Protein AF-A0A3S4NUR9-F1 (afdb_monomer)

Secondary structure (DSSP, 8-state):
-EEEEEEEEEEEEESTTSSPEEEEEEETTS-EEEEEE-THHHHHSTTSEEEEEEEE----TT----EEEEEE--S-----EEEEEEEEEEEPPPP-

Radius of gyration: 14.64 Å; Cα contacts (8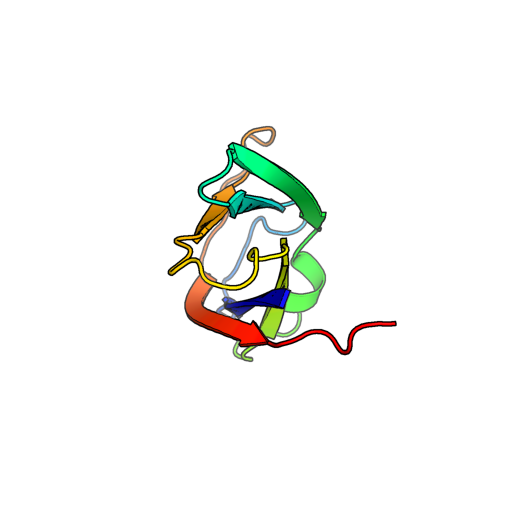 Å, |Δi|>4): 199; chains: 1; bounding box: 36×31×37 Å

Solvent-accessible surface area (backbone atoms only — not comparable to full-atom values): 5709 Å² total; per-residue (Å²): 62,36,36,29,37,31,32,30,23,38,83,81,42,42,56,40,73,83,52,53,40,36,22,32,31,32,40,79,88,68,53,73,39,75,52,69,46,62,52,36,70,59,44,74,50,40,75,38,84,40,81,41,83,33,42,69,55,80,73,63,87,96,54,94,71,58,72,50,71,50,77,50,74,85,85,63,96,66,70,68,48,51,68,45,83,76,49,76,47,79,41,83,55,84,75,131

Nearest PDB structures (foldseek):
  7yaq-assembly1_A-2  TM=8.363E-01  e=3.666E-03  Cucumis sativus
  8jmq-assembly1_B  TM=8.302E-01  e=4.344E-03  Asparagus officinalis
  8jmr-assembly1_A  TM=8.088E-01  e=1.893E-02  Asparagus officinalis
  8jmr-assembly1_B  TM=8.308E-01  e=1.789E-02  Asparagus officinalis
  1olp-assembly3_C  TM=4.230E-01  e=1.055E+00  Clostridium sardiniense

pLDDT: mean 89.82, std 9.44, range [53.22, 98.0]

Mean predicted aligned error: 4.65 Å

Structure (mmCIF, N/CA/C/O backbone):
data_AF-A0A3S4NUR9-F1
#
_entry.id   AF-A0A3S4NUR9-F1
#
loop_
_atom_site.group_PDB
_atom_site.id
_atom_site.type_symbol
_atom_site.label_atom_id
_atom_site.label_alt_id
_atom_site.label_comp_id
_atom_site.label_asym_id
_atom_site.label_entity_id
_a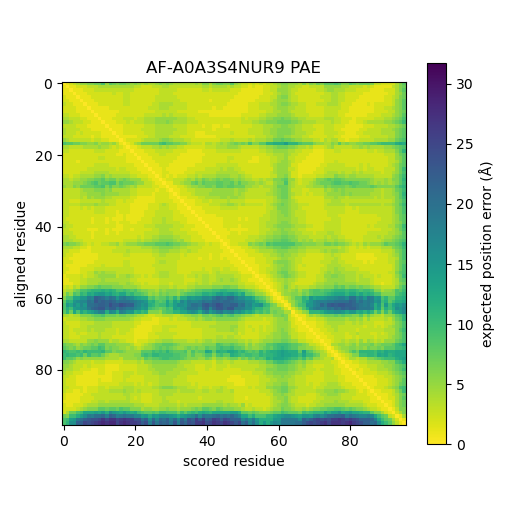tom_site.label_seq_id
_atom_site.pdbx_PDB_ins_code
_atom_site.Cartn_x
_atom_site.Cartn_y
_atom_site.Cartn_z
_atom_site.occupancy
_atom_site.B_iso_or_equiv
_atom_site.auth_seq_id
_atom_site.auth_comp_id
_atom_site.auth_asym_id
_atom_site.auth_atom_id
_atom_site.pdbx_PDB_model_num
ATOM 1 N N . MET A 1 1 ? -6.560 -7.603 14.456 1.00 87.75 1 MET A N 1
ATOM 2 C CA . MET A 1 1 ? -6.639 -7.729 12.986 1.00 8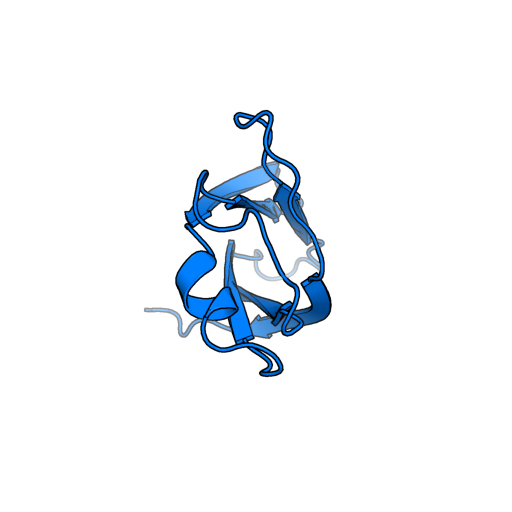7.75 1 MET A CA 1
ATOM 3 C C . MET A 1 1 ? -5.364 -7.182 12.362 1.00 87.75 1 MET A C 1
ATOM 5 O O . MET A 1 1 ? -4.758 -6.276 12.928 1.00 87.75 1 MET A O 1
ATOM 9 N N . ARG A 1 2 ? -4.929 -7.747 11.234 1.00 91.62 2 ARG A N 1
ATOM 10 C CA . ARG A 1 2 ? -3.823 -7.232 10.409 1.00 91.62 2 ARG A CA 1
ATOM 11 C C . ARG A 1 2 ? -4.366 -6.805 9.054 1.00 91.62 2 ARG A C 1
ATOM 13 O O . ARG A 1 2 ? -5.137 -7.552 8.454 1.00 91.62 2 ARG A O 1
ATOM 20 N N . LEU A 1 3 ? -3.938 -5.637 8.596 1.00 93.31 3 LEU A N 1
ATOM 21 C CA . LEU A 1 3 ? -4.222 -5.113 7.268 1.00 93.31 3 LEU A CA 1
ATOM 22 C C . LEU A 1 3 ? -3.016 -5.373 6.367 1.00 93.31 3 LEU A C 1
ATOM 24 O O . LEU A 1 3 ? -1.876 -5.123 6.763 1.00 93.31 3 LEU A O 1
ATOM 28 N N . PHE A 1 4 ? -3.276 -5.868 5.164 1.00 95.25 4 PHE A N 1
ATOM 29 C CA . PHE A 1 4 ? -2.285 -6.060 4.115 1.00 95.25 4 PHE A CA 1
ATOM 30 C C . PHE A 1 4 ? -2.700 -5.288 2.871 1.00 95.25 4 PHE A C 1
ATOM 32 O O . PHE A 1 4 ? -3.856 -5.366 2.452 1.00 95.25 4 PHE A O 1
ATOM 39 N N . ILE A 1 5 ? -1.750 -4.580 2.272 1.00 95.25 5 ILE A N 1
ATOM 40 C CA . ILE A 1 5 ? -1.920 -3.903 0.991 1.00 95.25 5 ILE A CA 1
ATOM 41 C C . ILE A 1 5 ? -1.333 -4.814 -0.083 1.00 95.25 5 ILE A C 1
ATOM 43 O O . ILE A 1 5 ? -0.174 -5.215 0.004 1.00 95.25 5 ILE A O 1
ATOM 47 N N . CYS A 1 6 ? -2.153 -5.180 -1.065 1.00 96.88 6 CYS A N 1
ATOM 48 C CA . CYS A 1 6 ? -1.728 -5.988 -2.201 1.00 96.88 6 CYS A CA 1
ATOM 49 C C . CYS A 1 6 ? -1.314 -5.052 -3.328 1.00 96.88 6 CYS A C 1
ATOM 51 O O . CYS A 1 6 ? -2.156 -4.322 -3.857 1.00 96.88 6 CYS A O 1
ATOM 53 N N . LEU A 1 7 ? -0.039 -5.067 -3.701 1.00 96.69 7 LEU A N 1
ATOM 54 C CA . LEU A 1 7 ? 0.475 -4.192 -4.748 1.00 96.69 7 LEU A CA 1
ATOM 55 C C . LEU A 1 7 ? 1.434 -4.917 -5.687 1.00 96.69 7 LEU A C 1
ATOM 57 O O . LEU A 1 7 ? 1.958 -5.978 -5.359 1.00 96.69 7 LEU A O 1
ATOM 61 N N . LYS A 1 8 ? 1.642 -4.342 -6.867 1.00 97.81 8 LYS A N 1
ATOM 62 C CA . LYS A 1 8 ? 2.586 -4.824 -7.875 1.00 97.81 8 LYS A CA 1
ATOM 63 C C . LYS A 1 8 ? 3.408 -3.655 -8.390 1.00 97.81 8 LYS A C 1
ATOM 65 O O . LYS A 1 8 ? 2.847 -2.621 -8.750 1.00 97.81 8 LYS A O 1
ATOM 70 N N . PHE A 1 9 ? 4.718 -3.830 -8.471 1.00 98.00 9 PHE A N 1
ATOM 71 C CA . PHE A 1 9 ? 5.599 -2.888 -9.156 1.00 98.00 9 PHE A CA 1
ATOM 72 C C . PHE A 1 9 ? 5.778 -3.333 -10.599 1.00 98.00 9 PHE A C 1
ATOM 74 O O . PHE A 1 9 ? 6.055 -4.505 -10.844 1.00 98.00 9 PHE A O 1
ATOM 81 N N . LYS A 1 10 ? 5.612 -2.421 -11.555 1.00 97.94 10 LYS A N 1
ATOM 82 C CA . LYS A 1 10 ? 5.981 -2.699 -12.946 1.00 97.94 10 LYS A CA 1
ATOM 83 C C . LYS A 1 10 ? 7.507 -2.737 -13.080 1.00 97.94 10 LYS A C 1
ATOM 85 O O . LYS A 1 10 ? 8.223 -2.242 -12.209 1.00 97.94 10 LYS A O 1
ATOM 90 N N . VAL A 1 11 ? 8.008 -3.299 -14.179 1.00 96.38 11 VAL A N 1
ATOM 91 C CA . VAL A 1 11 ? 9.454 -3.359 -14.477 1.00 96.38 11 VAL A CA 1
ATOM 92 C C . VAL A 1 11 ? 10.118 -1.977 -14.452 1.00 96.38 11 VAL A C 1
ATOM 94 O O . VAL A 1 11 ? 11.255 -1.855 -14.008 1.00 96.38 11 VAL A O 1
ATOM 97 N N . ASP A 1 12 ? 9.399 -0.935 -14.864 1.00 96.44 12 ASP A N 1
ATOM 98 C CA . ASP A 1 12 ? 9.855 0.455 -14.915 1.00 96.44 12 ASP A CA 1
ATOM 99 C C . ASP A 1 12 ? 9.639 1.233 -13.601 1.00 96.44 12 ASP A C 1
ATOM 101 O O . ASP A 1 12 ? 9.805 2.448 -13.574 1.00 96.44 12 ASP A O 1
ATOM 105 N N . ALA A 1 13 ? 9.268 0.574 -12.497 1.00 97.06 13 ALA A N 1
ATOM 106 C CA . ALA A 1 13 ? 9.096 1.240 -11.206 1.00 97.06 13 ALA A CA 1
ATOM 107 C C . ALA A 1 13 ? 10.399 1.861 -10.684 1.00 97.06 13 ALA A C 1
ATOM 109 O O . ALA A 1 13 ? 11.460 1.230 -10.695 1.00 97.06 13 ALA A O 1
ATOM 110 N N . PHE A 1 14 ? 10.288 3.080 -10.146 1.00 94.75 14 PHE A N 1
ATOM 111 C CA . PHE A 1 14 ? 11.410 3.911 -9.700 1.00 94.75 14 PHE A CA 1
ATOM 112 C C . PHE A 1 14 ? 11.083 4.700 -8.422 1.00 94.75 14 PHE A C 1
ATOM 114 O O . PHE A 1 14 ? 9.915 4.895 -8.084 1.00 94.75 14 PHE A O 1
ATOM 121 N N . GLY A 1 15 ? 12.125 5.156 -7.714 1.00 93.62 15 GLY A N 1
ATOM 122 C CA . GLY A 1 15 ? 12.018 6.063 -6.559 1.00 93.62 15 GLY A CA 1
ATOM 123 C C . GLY A 1 15 ? 11.729 5.405 -5.202 1.00 93.62 15 GLY A C 1
ATOM 124 O O . GLY A 1 15 ? 11.679 6.091 -4.183 1.00 93.62 15 GLY A O 1
ATOM 125 N N . TRP A 1 16 ? 11.565 4.080 -5.149 1.00 94.31 16 TRP A N 1
ATOM 126 C CA . TRP A 1 16 ? 11.135 3.346 -3.946 1.00 94.31 16 TRP A CA 1
ATOM 127 C C . TRP A 1 16 ? 12.265 2.982 -2.960 1.00 94.31 16 TRP A C 1
ATOM 129 O O . TRP A 1 16 ? 12.003 2.318 -1.955 1.00 94.31 16 TRP A O 1
ATOM 139 N N . HIS A 1 17 ? 13.504 3.417 -3.222 1.00 91.75 17 HIS A N 1
ATOM 140 C CA . HIS A 1 17 ? 14.687 3.137 -2.390 1.00 91.75 17 HIS A CA 1
ATOM 141 C C . HIS A 1 17 ? 15.095 4.274 -1.451 1.00 91.75 17 HIS A C 1
ATOM 143 O O . HIS A 1 17 ? 15.788 4.017 -0.471 1.00 91.75 17 HIS A O 1
ATOM 149 N N . SER A 1 18 ? 14.716 5.518 -1.756 1.00 86.81 18 SER A N 1
ATOM 150 C CA . SER A 1 18 ? 15.285 6.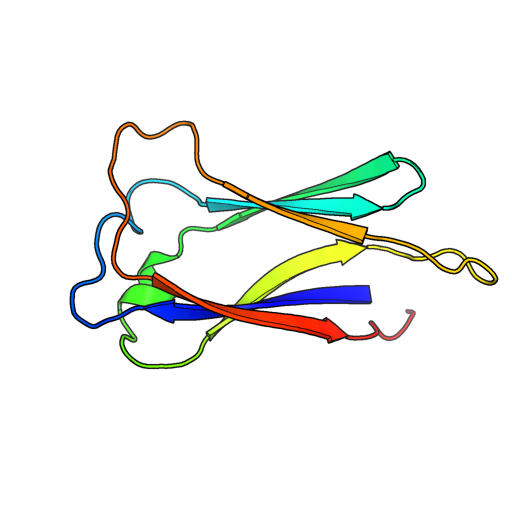694 -1.083 1.00 86.81 18 SER A CA 1
ATOM 151 C C . SER A 1 18 ? 14.638 7.004 0.260 1.00 86.81 18 SER A C 1
ATOM 153 O O . SER A 1 18 ? 15.305 7.530 1.147 1.00 86.81 18 SER A O 1
ATOM 155 N N . SER A 1 19 ? 13.345 6.709 0.416 1.00 92.44 19 SER A N 1
ATOM 156 C CA . SER A 1 19 ? 12.596 7.104 1.610 1.00 92.44 19 SER A CA 1
ATOM 157 C C . SER A 1 19 ? 11.555 6.059 1.996 1.00 92.44 19 SER A C 1
ATOM 159 O O . SER A 1 19 ? 10.885 5.515 1.109 1.00 92.44 19 SER A O 1
ATOM 161 N N . PRO A 1 20 ? 11.411 5.765 3.301 1.00 94.12 20 PRO A N 1
ATOM 162 C CA . PRO A 1 20 ? 10.387 4.857 3.790 1.00 94.12 20 PRO A CA 1
ATOM 163 C C . PRO A 1 20 ? 8.985 5.359 3.456 1.00 94.12 20 PRO A C 1
ATOM 165 O O . PRO A 1 20 ? 8.666 6.533 3.632 1.00 94.12 20 PRO A O 1
ATOM 168 N N . ILE A 1 21 ? 8.122 4.441 3.042 1.00 95.38 21 ILE A N 1
ATOM 169 C CA . ILE A 1 21 ? 6.703 4.718 2.863 1.00 95.38 21 ILE A CA 1
ATOM 170 C C . ILE A 1 21 ? 6.002 4.502 4.197 1.00 95.38 21 ILE A C 1
ATOM 172 O O . ILE A 1 21 ? 6.160 3.447 4.815 1.00 95.38 21 ILE A O 1
ATOM 176 N N . LYS A 1 22 ? 5.230 5.495 4.639 1.00 96.00 22 LYS A N 1
ATOM 177 C CA . LYS A 1 22 ? 4.436 5.430 5.865 1.00 96.00 22 LYS A CA 1
ATOM 178 C C . LYS A 1 22 ? 3.103 4.764 5.567 1.00 96.00 22 LYS A C 1
ATOM 180 O O . LYS A 1 22 ? 2.370 5.177 4.670 1.00 96.00 22 LYS A O 1
ATOM 185 N N . PHE A 1 23 ? 2.784 3.757 6.361 1.00 96.06 23 PHE A N 1
ATOM 186 C CA . PHE A 1 23 ? 1.503 3.078 6.380 1.00 96.06 23 PHE A CA 1
ATOM 187 C C . PHE A 1 23 ? 0.785 3.466 7.656 1.00 96.06 23 PHE A C 1
ATOM 189 O O . PHE A 1 23 ? 1.321 3.296 8.750 1.00 96.06 23 PHE A O 1
ATOM 196 N N . LYS A 1 24 ? -0.423 3.995 7.509 1.00 95.38 24 LYS A N 1
ATOM 197 C CA . LYS A 1 24 ? -1.255 4.450 8.615 1.00 95.38 24 LYS A CA 1
ATOM 198 C C . LYS A 1 24 ? -2.549 3.669 8.634 1.00 95.38 24 LYS A C 1
ATOM 200 O O . LYS A 1 24 ? -3.175 3.481 7.594 1.00 95.38 24 LYS A O 1
ATOM 205 N N . VAL A 1 25 ? -2.961 3.264 9.827 1.00 94.12 25 VAL A N 1
ATOM 206 C CA . VAL A 1 25 ? -4.277 2.685 10.091 1.00 94.12 25 VAL A CA 1
ATOM 207 C C . VAL A 1 25 ? -4.896 3.416 11.267 1.00 94.12 25 VAL A C 1
ATOM 209 O O . VAL A 1 25 ? -4.262 3.540 12.313 1.00 94.12 25 VAL A O 1
ATOM 212 N N . MET A 1 26 ? -6.133 3.867 11.089 1.00 91.94 26 MET A N 1
ATOM 213 C CA . MET A 1 26 ? -6.927 4.557 12.094 1.00 91.94 26 MET A CA 1
ATOM 214 C C . MET A 1 26 ? -8.278 3.861 12.258 1.00 91.94 26 MET A C 1
ATOM 216 O O . MET A 1 26 ? -8.995 3.628 11.283 1.00 91.94 26 MET A O 1
ATOM 220 N N . THR A 1 27 ? -8.618 3.512 13.492 1.00 89.56 27 THR A N 1
ATOM 221 C CA . THR A 1 27 ? -9.930 2.970 13.860 1.00 89.56 27 THR A CA 1
ATOM 222 C C . THR A 1 27 ? -10.912 4.092 14.183 1.00 89.56 27 THR A C 1
ATOM 224 O O . THR A 1 27 ? -10.519 5.216 14.485 1.00 89.56 27 THR A O 1
ATOM 227 N N . SER A 1 28 ? -12.210 3.791 14.138 1.00 85.12 28 SER A N 1
ATOM 228 C CA . SER A 1 28 ? -13.277 4.760 14.430 1.00 85.12 28 SER A CA 1
ATOM 229 C C . SER A 1 28 ? -13.244 5.340 15.851 1.00 85.12 28 SER A C 1
ATOM 231 O O . SER A 1 28 ? -13.822 6.394 16.082 1.00 85.12 28 SER A O 1
ATOM 233 N N . ASP A 1 29 ? -12.566 4.682 16.799 1.00 84.94 29 ASP A N 1
ATOM 234 C CA . ASP A 1 29 ? -12.301 5.207 18.148 1.00 84.94 29 ASP A CA 1
ATOM 235 C C . ASP A 1 29 ? -11.100 6.178 18.194 1.00 84.94 29 ASP A C 1
ATOM 237 O O . ASP A 1 29 ? -10.663 6.573 19.272 1.00 84.94 29 ASP A O 1
ATOM 241 N N . GLY A 1 30 ? -10.547 6.544 17.033 1.00 86.00 30 GLY A N 1
ATOM 242 C CA . GLY A 1 30 ? -9.438 7.484 16.889 1.00 86.00 30 GLY A CA 1
ATOM 243 C C . GLY A 1 30 ? -8.057 6.883 17.146 1.00 86.00 30 GLY A C 1
ATOM 244 O O . GLY A 1 30 ? -7.063 7.600 17.038 1.00 86.00 30 GLY A O 1
ATOM 245 N N . LYS A 1 31 ? -7.946 5.583 17.466 1.00 87.88 31 LYS A N 1
ATOM 246 C CA . LYS A 1 31 ? -6.629 4.961 17.651 1.00 87.88 31 LYS A CA 1
ATOM 247 C C . LYS A 1 31 ? -5.910 4.828 16.323 1.00 87.88 31 LYS A C 1
ATOM 249 O O . LYS A 1 31 ? -6.436 4.287 15.353 1.00 87.88 31 LYS A O 1
ATOM 254 N N . GLU A 1 32 ? -4.665 5.273 16.327 1.00 91.06 32 GLU A N 1
ATOM 255 C CA . GLU A 1 32 ? -3.809 5.300 15.158 1.00 91.06 32 GLU A CA 1
ATOM 256 C C . GLU A 1 32 ? -2.582 4.416 15.362 1.00 91.06 32 GLU A C 1
ATOM 258 O O . GLU A 1 32 ? -1.973 4.386 16.431 1.00 91.06 32 GLU A O 1
ATOM 263 N N . THR A 1 33 ? -2.205 3.709 14.303 1.00 91.38 33 THR A N 1
ATOM 264 C CA . THR A 1 33 ? -0.911 3.041 14.201 1.00 91.38 33 THR A CA 1
ATOM 265 C C . THR A 1 33 ? -0.245 3.466 12.908 1.00 91.38 33 THR A C 1
ATOM 267 O O . THR A 1 33 ? -0.885 3.481 11.854 1.00 91.38 33 THR A O 1
ATOM 270 N N . VAL A 1 34 ? 1.037 3.812 13.002 1.00 94.69 34 VAL A N 1
ATOM 271 C CA . VAL A 1 34 ? 1.874 4.147 11.854 1.00 94.69 34 VAL A CA 1
ATOM 272 C C . VAL A 1 34 ? 3.123 3.287 11.902 1.00 94.69 34 VAL A C 1
ATOM 274 O O . VAL A 1 34 ? 3.749 3.148 12.952 1.00 94.69 34 VAL A O 1
ATOM 277 N N . HIS A 1 35 ? 3.505 2.727 10.762 1.00 93.88 35 HIS A N 1
ATOM 278 C CA . HIS A 1 35 ? 4.835 2.160 10.565 1.00 93.88 35 HIS A CA 1
ATOM 279 C C . HIS A 1 35 ? 5.379 2.595 9.211 1.00 93.88 35 HIS A C 1
ATOM 281 O O . HIS A 1 35 ? 4.625 3.016 8.336 1.00 93.88 35 HIS A O 1
ATOM 287 N N . ALA A 1 36 ? 6.692 2.505 9.038 1.00 94.62 36 ALA A N 1
ATOM 288 C CA . ALA A 1 36 ? 7.354 2.907 7.809 1.00 94.62 36 ALA A CA 1
ATOM 289 C C . ALA A 1 36 ? 8.264 1.790 7.290 1.00 94.62 36 ALA A C 1
ATOM 291 O O . ALA A 1 36 ? 8.902 1.097 8.082 1.00 94.62 36 ALA A O 1
ATOM 292 N N . GLU A 1 37 ? 8.313 1.607 5.971 1.00 94.94 37 GLU A N 1
ATOM 293 C CA . GLU A 1 37 ? 9.108 0.555 5.326 1.00 94.94 37 GLU A CA 1
ATOM 294 C C . GLU A 1 37 ? 9.649 1.030 3.971 1.00 94.94 37 GLU A C 1
ATOM 296 O O . GLU A 1 37 ? 8.951 1.704 3.211 1.00 94.94 37 GLU A O 1
ATOM 301 N N . ILE A 1 38 ? 10.896 0.675 3.650 1.00 94.69 38 ILE A N 1
ATOM 302 C CA . ILE A 1 38 ? 11.467 0.897 2.315 1.00 94.69 38 ILE A CA 1
ATOM 303 C C . ILE A 1 38 ? 10.991 -0.224 1.385 1.00 94.69 38 ILE A C 1
ATOM 305 O O . ILE A 1 38 ? 11.273 -1.402 1.617 1.00 94.69 38 ILE A O 1
ATOM 309 N N . LEU A 1 39 ? 10.304 0.144 0.299 1.00 95.44 39 LEU A N 1
ATOM 310 C CA . LEU A 1 39 ? 9.641 -0.821 -0.591 1.00 95.44 39 LEU A CA 1
ATOM 311 C C . LEU A 1 39 ? 10.527 -1.338 -1.737 1.00 95.44 39 LEU A C 1
ATOM 313 O O . LEU A 1 39 ? 10.079 -2.138 -2.557 1.00 95.44 39 LEU A O 1
ATOM 317 N N . GLU A 1 40 ? 11.794 -0.921 -1.785 1.00 95.44 40 GLU A N 1
ATOM 318 C CA . GLU A 1 40 ? 12.742 -1.271 -2.851 1.00 95.44 40 GLU A CA 1
ATOM 319 C C . GLU A 1 40 ? 12.890 -2.778 -3.085 1.00 95.44 40 GLU A C 1
ATOM 321 O O . GLU A 1 40 ? 13.042 -3.219 -4.221 1.00 95.44 40 GLU A O 1
ATOM 326 N N . HIS A 1 41 ? 12.838 -3.593 -2.034 1.00 95.38 41 HIS A N 1
ATOM 327 C CA . HIS A 1 41 ? 13.003 -5.036 -2.192 1.00 95.38 41 HIS A CA 1
ATOM 328 C C . HIS A 1 41 ? 11.819 -5.683 -2.932 1.00 95.38 41 HIS A C 1
ATOM 330 O O . HIS A 1 41 ? 12.042 -6.535 -3.789 1.00 95.38 41 HIS A O 1
ATOM 336 N N . TYR A 1 42 ? 10.584 -5.229 -2.689 1.00 95.38 42 TYR A N 1
ATOM 337 C CA . TYR A 1 42 ? 9.413 -5.647 -3.467 1.00 95.38 42 TYR A CA 1
ATOM 338 C C . TYR A 1 42 ? 9.504 -5.141 -4.912 1.00 95.38 42 TYR A C 1
ATOM 340 O O . TYR A 1 42 ? 9.161 -5.863 -5.843 1.00 95.38 42 TYR A O 1
ATOM 348 N N . ARG A 1 43 ? 10.012 -3.915 -5.115 1.00 94.88 43 ARG A N 1
ATOM 349 C CA . ARG A 1 43 ? 10.229 -3.333 -6.449 1.00 94.88 43 ARG A CA 1
ATOM 350 C C . ARG A 1 43 ? 11.209 -4.154 -7.291 1.00 94.88 43 ARG A C 1
ATOM 352 O O . ARG A 1 43 ? 10.959 -4.359 -8.474 1.00 94.88 43 ARG A O 1
ATOM 359 N N . LYS A 1 44 ? 12.302 -4.643 -6.691 1.00 94.94 44 LYS A N 1
ATOM 360 C CA . LYS A 1 44 ? 13.303 -5.499 -7.362 1.00 94.94 44 LYS A CA 1
ATOM 361 C C . LYS A 1 44 ? 12.726 -6.827 -7.855 1.00 94.94 44 LYS A C 1
ATOM 363 O O . LYS A 1 44 ? 13.250 -7.390 -8.810 1.00 94.94 44 LYS A O 1
ATOM 368 N N . VAL A 1 45 ? 11.649 -7.306 -7.235 1.00 95.50 45 VAL A N 1
ATOM 369 C CA . VAL A 1 45 ? 10.863 -8.456 -7.698 1.00 95.50 45 VAL A CA 1
ATOM 370 C C . VAL A 1 45 ? 9.647 -7.927 -8.463 1.00 95.50 45 VAL A C 1
ATOM 372 O O . VAL A 1 45 ? 8.499 -8.027 -8.021 1.00 95.50 45 VAL A O 1
ATOM 375 N N . SER A 1 46 ? 9.918 -7.277 -9.594 1.00 93.31 46 SER A N 1
ATOM 376 C CA . SER A 1 46 ? 8.904 -6.621 -10.420 1.00 93.31 46 SER A CA 1
ATOM 377 C C . SER A 1 46 ? 7.925 -7.619 -11.047 1.00 93.31 46 SER A C 1
ATOM 379 O O . SER A 1 46 ? 8.149 -8.828 -11.066 1.00 93.31 46 SER A O 1
ATOM 381 N N . ASP A 1 47 ? 6.782 -7.098 -11.493 1.00 95.12 47 ASP A N 1
ATOM 382 C CA . ASP A 1 47 ? 5.650 -7.815 -12.089 1.00 95.12 47 ASP A CA 1
ATOM 383 C C . ASP A 1 47 ? 5.065 -8.974 -11.266 1.00 95.12 47 ASP A C 1
ATOM 385 O O . ASP A 1 47 ? 4.258 -9.762 -11.758 1.00 95.12 47 ASP A O 1
ATOM 389 N N . ASN A 1 48 ? 5.360 -8.989 -9.967 1.00 96.94 48 ASN A N 1
ATOM 390 C CA . ASN A 1 48 ? 4.788 -9.909 -8.996 1.00 96.94 48 ASN A CA 1
ATOM 391 C C . ASN A 1 48 ? 3.880 -9.176 -8.002 1.00 96.94 48 ASN A C 1
ATOM 393 O O . ASN A 1 48 ? 4.113 -8.020 -7.643 1.00 96.94 48 ASN A O 1
ATOM 397 N N . TRP A 1 49 ? 2.827 -9.862 -7.555 1.00 97.44 49 TRP A N 1
ATOM 398 C CA . TRP A 1 49 ? 1.953 -9.364 -6.498 1.00 97.44 49 TRP A CA 1
ATOM 399 C C . TRP A 1 49 ? 2.596 -9.575 -5.129 1.00 97.44 49 TRP A C 1
ATOM 401 O O . TRP A 1 49 ? 2.930 -10.698 -4.757 1.00 97.44 49 TRP A O 1
ATOM 411 N N . HIS A 1 50 ? 2.694 -8.495 -4.362 1.00 97.12 50 HIS A N 1
ATOM 412 C CA . HIS A 1 50 ? 3.257 -8.467 -3.018 1.00 97.12 50 HIS A CA 1
ATOM 413 C C . HIS A 1 50 ? 2.174 -8.156 -1.993 1.00 97.12 50 HIS A C 1
ATOM 415 O O . HIS A 1 50 ? 1.348 -7.267 -2.202 1.00 97.12 50 HIS A O 1
ATOM 421 N N . GLU A 1 51 ? 2.195 -8.865 -0.865 1.00 95.88 51 GLU A N 1
ATOM 422 C CA . GLU A 1 51 ? 1.386 -8.529 0.307 1.00 95.88 51 GLU A CA 1
ATOM 423 C C . GLU A 1 51 ? 2.239 -7.760 1.314 1.00 95.88 51 GLU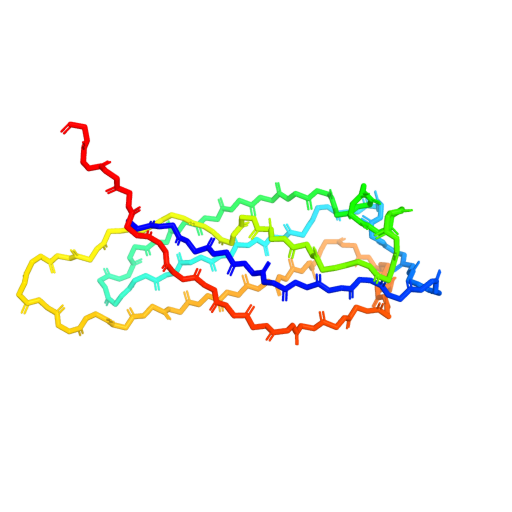 A C 1
ATOM 425 O O . GLU A 1 51 ? 3.013 -8.346 2.070 1.00 95.88 51 GLU A O 1
ATOM 430 N N . ILE A 1 52 ? 2.066 -6.442 1.349 1.00 94.81 52 ILE A N 1
ATOM 431 C CA . ILE A 1 52 ? 2.798 -5.563 2.261 1.00 94.81 52 ILE A CA 1
ATOM 432 C C . ILE A 1 52 ? 1.976 -5.349 3.523 1.00 94.81 52 ILE A C 1
ATOM 434 O O . ILE A 1 52 ? 0.752 -5.204 3.474 1.00 94.81 52 ILE A O 1
ATOM 438 N N . ARG A 1 53 ? 2.637 -5.327 4.682 1.00 94.12 53 ARG A N 1
ATOM 439 C CA . ARG A 1 53 ? 1.969 -5.024 5.951 1.00 94.12 53 ARG A CA 1
ATOM 440 C C . ARG A 1 53 ? 1.495 -3.573 5.917 1.00 94.12 53 ARG A C 1
ATOM 442 O O . ARG A 1 53 ? 2.309 -2.664 5.875 1.00 94.12 53 ARG A O 1
ATOM 449 N N . GLY A 1 54 ? 0.182 -3.368 5.962 1.00 92.38 54 GLY A N 1
ATOM 450 C CA . GLY A 1 54 ? -0.436 -2.041 6.002 1.00 92.38 54 GLY A CA 1
ATOM 451 C C . GLY A 1 54 ? -0.762 -1.563 7.415 1.00 92.38 54 GLY A C 1
ATOM 452 O O . GLY A 1 54 ? -0.912 -0.371 7.625 1.00 92.38 54 GLY A O 1
ATOM 453 N N . GLY A 1 55 ? -0.814 -2.470 8.398 1.00 92.38 55 GLY A N 1
ATOM 454 C CA . GLY A 1 55 ? -0.880 -2.117 9.819 1.00 92.38 55 GLY A CA 1
ATOM 455 C C . GLY A 1 55 ? -1.574 -3.172 10.679 1.00 92.38 55 GLY A C 1
ATOM 456 O O . GLY A 1 55 ? -1.980 -4.240 10.202 1.00 92.38 55 GLY A O 1
ATOM 457 N N . LYS A 1 56 ? -1.722 -2.878 11.973 1.00 91.25 56 LYS A N 1
ATOM 458 C CA . LYS A 1 56 ? -2.418 -3.734 12.942 1.00 91.25 56 LYS A CA 1
ATOM 459 C C . LYS A 1 56 ? -3.384 -2.890 13.759 1.00 91.25 56 LYS A C 1
ATOM 461 O O . LYS A 1 56 ? -3.008 -1.860 14.292 1.00 91.25 56 LYS A O 1
ATOM 466 N N . PHE A 1 57 ? -4.605 -3.383 13.915 1.00 88.12 57 PHE A N 1
ATOM 467 C CA . PHE A 1 57 ? -5.642 -2.708 14.688 1.00 88.12 57 PHE A CA 1
ATOM 468 C C . PHE A 1 57 ? -6.530 -3.718 15.417 1.00 88.12 57 PHE A C 1
ATOM 470 O O . PHE A 1 57 ? -6.526 -4.919 15.111 1.00 88.12 57 PHE A O 1
ATOM 477 N N . MET A 1 58 ? -7.291 -3.240 16.396 1.00 85.31 58 MET A N 1
ATOM 478 C CA . MET A 1 58 ? -8.310 -4.018 17.097 1.00 85.31 58 MET A CA 1
ATOM 479 C C . MET A 1 58 ? -9.666 -3.357 16.885 1.00 85.31 58 MET A C 1
ATOM 481 O O . MET A 1 58 ? -9.761 -2.138 16.936 1.00 85.31 58 MET A O 1
ATOM 485 N N . VAL A 1 59 ? -10.695 -4.166 16.640 1.00 76.31 59 VAL A N 1
ATOM 486 C CA . VAL A 1 59 ? -12.082 -3.696 16.593 1.00 76.31 59 VAL A CA 1
ATOM 487 C C . VAL A 1 59 ? -12.749 -4.184 17.876 1.00 76.31 59 VAL A C 1
ATOM 489 O O . VAL A 1 59 ? -12.684 -5.390 18.134 1.00 76.31 59 VAL A O 1
ATOM 492 N N . PRO A 1 60 ? -13.325 -3.293 18.700 1.00 71.56 60 PRO A N 1
ATOM 493 C CA . PRO A 1 60 ? -14.080 -3.697 19.879 1.00 71.56 60 PRO A CA 1
ATOM 494 C C . PRO A 1 60 ? -15.213 -4.661 19.508 1.00 71.56 60 PRO A C 1
ATOM 496 O O . PRO A 1 60 ? -15.845 -4.516 18.460 1.00 71.56 60 PRO A O 1
ATOM 499 N N . SER A 1 61 ? -15.486 -5.644 20.367 1.00 69.56 61 SER A N 1
ATOM 500 C CA . SER A 1 61 ? -16.632 -6.538 20.193 1.00 69.56 61 SER A CA 1
ATOM 501 C C . SER A 1 61 ? -17.942 -5.737 20.145 1.00 69.56 61 SER A C 1
ATOM 503 O O . SER A 1 61 ? -18.095 -4.712 20.811 1.00 69.56 61 SER A O 1
ATOM 505 N N . GLY A 1 62 ? -18.884 -6.179 19.306 1.00 64.88 62 GLY A N 1
ATOM 506 C CA . GLY A 1 62 ? -20.204 -5.550 19.170 1.00 64.88 62 GLY A CA 1
ATOM 507 C C . GLY A 1 62 ? -20.249 -4.255 18.351 1.00 64.88 62 GLY A C 1
ATOM 508 O O . GLY A 1 62 ? -21.325 -3.687 18.204 1.00 64.88 62 GLY A O 1
ATOM 509 N N . HIS A 1 63 ? -19.126 -3.796 17.788 1.00 61.19 63 HIS A N 1
ATOM 510 C CA . HIS A 1 63 ? -19.093 -2.614 16.926 1.00 61.19 63 HIS A CA 1
ATOM 511 C C . HIS A 1 63 ? -18.904 -3.007 15.456 1.00 61.19 63 HIS A C 1
ATOM 513 O O . HIS A 1 63 ? -17.950 -3.703 15.103 1.00 61.19 63 HIS A O 1
ATOM 519 N N . HIS A 1 64 ? -19.776 -2.502 14.578 1.00 65.31 64 HIS A N 1
ATOM 520 C CA . HIS A 1 64 ? -19.494 -2.412 13.144 1.00 65.31 64 HIS A CA 1
ATOM 521 C C . HIS A 1 64 ? -18.420 -1.330 12.962 1.00 6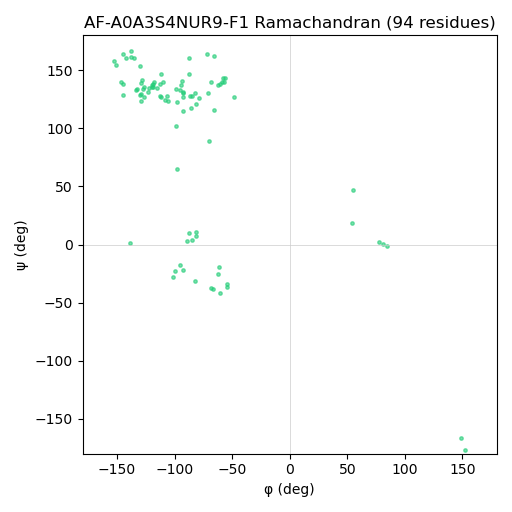5.31 64 HIS A C 1
ATOM 523 O O . HIS A 1 64 ? -18.720 -0.144 12.875 1.00 65.31 64 HIS A O 1
ATOM 529 N N . GLY A 1 65 ? -17.149 -1.723 13.027 1.00 71.56 65 GLY A N 1
ATOM 530 C CA . GLY A 1 65 ? -16.031 -0.785 12.953 1.00 71.56 65 GLY A CA 1
ATOM 531 C C . GLY A 1 65 ? -15.687 -0.406 11.515 1.00 71.56 65 GLY A C 1
ATOM 532 O O . GLY A 1 65 ? -15.476 -1.283 10.677 1.00 71.56 65 GLY A O 1
ATOM 533 N N . ALA A 1 66 ? -15.563 0.893 11.248 1.00 82.50 66 ALA A N 1
ATOM 534 C CA . ALA A 1 66 ? -14.863 1.397 10.072 1.00 82.50 66 ALA A CA 1
ATOM 535 C C . ALA A 1 66 ? -13.369 1.553 10.386 1.00 82.50 66 ALA A C 1
ATOM 537 O O . ALA A 1 66 ? -12.980 1.876 11.514 1.00 82.50 66 ALA A O 1
ATOM 538 N N . VAL A 1 67 ? -12.529 1.321 9.379 1.00 87.62 67 VAL A N 1
ATOM 539 C CA . VAL A 1 67 ? -11.086 1.543 9.465 1.00 87.62 67 VAL A CA 1
ATOM 540 C C . VAL A 1 67 ? -10.642 2.356 8.271 1.00 87.62 67 VAL A C 1
ATOM 542 O O . VAL A 1 67 ? -10.903 1.992 7.127 1.00 87.62 67 VAL A O 1
ATOM 545 N N . HIS A 1 68 ? -9.928 3.434 8.557 1.00 91.31 68 HIS A N 1
ATOM 546 C CA . HIS A 1 68 ? -9.259 4.240 7.556 1.00 91.31 68 HIS A CA 1
ATOM 547 C C . HIS A 1 68 ? -7.815 3.767 7.462 1.00 91.31 68 HIS A C 1
ATOM 549 O O . HIS A 1 68 ? -7.148 3.577 8.479 1.00 91.31 68 HIS A O 1
ATOM 555 N N . PHE A 1 69 ? -7.323 3.567 6.247 1.00 93.12 69 PHE A N 1
ATOM 556 C CA . PHE A 1 69 ? -5.921 3.256 6.018 1.00 93.12 69 PHE A CA 1
ATOM 557 C C . PHE A 1 69 ? -5.360 4.179 4.946 1.00 93.12 69 PHE A C 1
ATOM 559 O O . PHE A 1 69 ? -6.089 4.675 4.088 1.00 93.12 69 PHE A O 1
ATOM 566 N N . GLY A 1 70 ? -4.058 4.410 5.006 1.00 92.62 70 GLY A N 1
ATOM 567 C CA . GLY A 1 70 ? -3.365 5.266 4.062 1.00 92.62 70 GLY A CA 1
ATOM 568 C C . GLY A 1 70 ? -1.926 4.831 3.877 1.00 92.62 70 GLY A C 1
ATOM 569 O O . GLY A 1 70 ? -1.322 4.221 4.760 1.00 92.62 70 GLY A O 1
ATOM 570 N N . MET A 1 71 ? -1.394 5.170 2.711 1.00 93.69 71 MET A N 1
ATOM 571 C CA . MET A 1 71 ? 0.003 4.993 2.360 1.00 93.69 71 MET A CA 1
ATOM 572 C C . MET A 1 71 ? 0.511 6.324 1.815 1.00 93.69 71 MET A C 1
ATOM 574 O O . MET A 1 71 ? -0.094 6.866 0.891 1.00 93.69 71 MET A O 1
ATOM 578 N N . TYR A 1 72 ? 1.565 6.872 2.409 1.00 92.56 72 TYR A N 1
ATOM 579 C CA . TYR A 1 72 ? 2.065 8.196 2.051 1.00 92.56 72 TYR A CA 1
ATOM 580 C C . TYR A 1 72 ? 3.560 8.336 2.317 1.00 92.56 72 TYR A C 1
ATOM 582 O O . TYR A 1 72 ? 4.154 7.618 3.119 1.00 92.56 72 TYR A O 1
ATOM 590 N N . GLU A 1 73 ? 4.164 9.290 1.628 1.00 92.31 73 GLU A N 1
ATOM 591 C CA . GLU A 1 73 ? 5.551 9.697 1.788 1.00 92.31 73 GLU A CA 1
ATOM 592 C C . GLU A 1 73 ? 5.580 11.213 1.546 1.00 92.31 73 GLU A C 1
ATOM 594 O O . GLU A 1 73 ? 4.952 11.685 0.601 1.00 92.31 73 GLU A O 1
ATOM 599 N N . THR A 1 74 ? 6.178 11.974 2.463 1.00 85.38 74 THR A N 1
ATOM 600 C CA . THR A 1 74 ? 6.093 13.451 2.494 1.00 85.38 74 THR A CA 1
ATOM 601 C C . THR A 1 74 ? 7.422 14.127 2.821 1.00 85.38 74 THR A C 1
ATOM 603 O O . THR A 1 74 ? 7.457 15.338 2.998 1.00 85.38 74 THR A O 1
ATOM 606 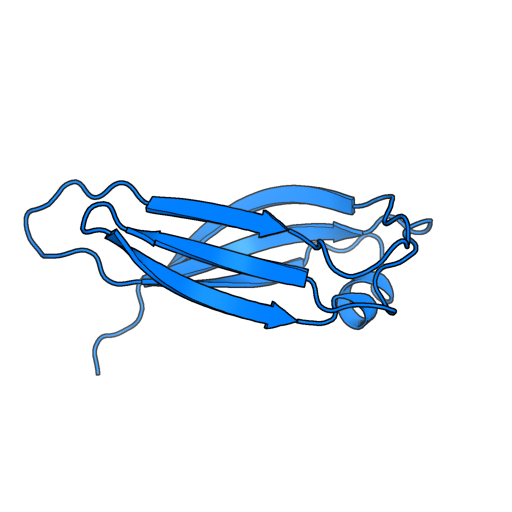N N . GLU A 1 75 ? 8.486 13.356 3.016 1.00 85.00 75 GLU A N 1
ATOM 607 C CA . GLU A 1 75 ? 9.794 13.852 3.458 1.00 85.00 75 GLU A CA 1
ATOM 608 C C . GLU A 1 75 ? 10.770 13.963 2.292 1.00 85.00 75 GLU A C 1
ATOM 610 O O . GLU A 1 75 ? 11.686 14.778 2.311 1.00 85.00 75 GLU A O 1
ATOM 615 N N . SER A 1 76 ? 10.577 13.137 1.271 1.00 80.81 76 SER A N 1
ATOM 616 C CA . SER A 1 76 ? 11.412 13.091 0.093 1.00 80.81 76 SER A CA 1
ATOM 617 C C . SER A 1 76 ? 10.824 13.964 -1.005 1.00 80.81 76 SER A C 1
ATOM 619 O O . SER A 1 76 ? 9.635 13.904 -1.310 1.00 80.81 76 SER A O 1
ATOM 621 N N . GLU A 1 77 ? 11.691 14.708 -1.679 1.00 83.75 77 GLU A N 1
ATOM 622 C CA . GLU A 1 77 ? 11.350 15.422 -2.913 1.00 83.75 77 GLU A CA 1
ATOM 623 C C . GLU A 1 77 ? 11.401 14.486 -4.143 1.00 83.75 77 GLU A C 1
ATOM 625 O O . GLU A 1 77 ? 11.334 14.922 -5.292 1.00 83.75 77 GLU A O 1
ATOM 630 N N . TRP A 1 78 ? 11.521 13.170 -3.919 1.00 85.56 78 TRP A N 1
ATOM 631 C CA . TRP A 1 78 ? 11.731 12.173 -4.963 1.00 85.56 78 TRP A CA 1
ATOM 632 C C . TRP A 1 78 ? 10.425 11.575 -5.466 1.00 85.56 78 TRP A C 1
ATOM 634 O O . TRP A 1 78 ? 9.642 10.980 -4.717 1.00 85.56 78 TRP A O 1
ATOM 644 N N . TRP A 1 79 ? 10.262 11.626 -6.785 1.00 89.94 79 TRP A N 1
ATOM 645 C CA . TRP A 1 79 ? 9.128 11.034 -7.476 1.00 89.94 79 TRP A CA 1
ATOM 646 C C . TRP A 1 79 ? 9.176 9.510 -7.402 1.00 89.94 79 TRP A C 1
ATOM 648 O O . TRP A 1 79 ? 10.231 8.888 -7.548 1.00 89.94 79 TRP A O 1
ATOM 658 N N . LYS A 1 80 ? 8.003 8.912 -7.194 1.00 93.56 80 LYS A N 1
ATOM 659 C CA . LYS A 1 80 ? 7.801 7.464 -7.120 1.00 93.56 80 LYS A CA 1
ATOM 660 C C . LYS A 1 80 ? 6.773 7.066 -8.158 1.00 93.56 80 LYS A C 1
ATOM 662 O O . LYS A 1 80 ? 5.717 7.688 -8.250 1.00 93.56 80 LYS A O 1
ATOM 667 N N . GLY A 1 81 ? 7.092 6.045 -8.943 1.00 94.38 81 GLY A N 1
ATOM 668 C CA . GLY A 1 81 ? 6.306 5.697 -10.121 1.00 94.38 81 GLY A CA 1
ATOM 669 C C .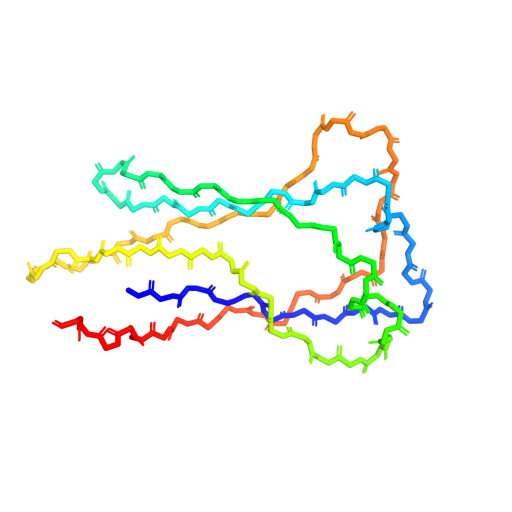 GLY A 1 81 ? 6.083 4.206 -10.312 1.00 94.38 81 GLY A C 1
ATOM 670 O O . GLY A 1 81 ? 6.729 3.362 -9.686 1.00 94.38 81 GLY A O 1
ATOM 671 N N . SER A 1 82 ? 5.139 3.919 -11.208 1.00 96.88 82 SER A N 1
ATOM 672 C CA . SER A 1 82 ? 4.837 2.598 -11.768 1.00 96.88 82 SER A CA 1
ATOM 673 C C . SER A 1 82 ? 4.538 1.501 -10.730 1.00 96.88 82 SER A C 1
ATOM 675 O O . SER A 1 82 ? 4.997 0.363 -10.831 1.00 96.88 82 SER A O 1
ATOM 677 N N . MET A 1 83 ? 3.689 1.837 -9.753 1.00 96.19 83 MET A N 1
ATOM 678 C CA . MET A 1 83 ? 3.080 0.901 -8.801 1.00 96.19 83 MET A CA 1
ATOM 679 C C . MET A 1 83 ? 1.578 0.754 -9.079 1.00 96.19 83 MET A C 1
ATOM 681 O O . MET A 1 83 ? 0.884 1.731 -9.348 1.00 96.19 83 MET A O 1
ATOM 685 N N . ILE A 1 84 ? 1.071 -0.472 -8.979 1.00 97.25 84 ILE A N 1
ATOM 686 C CA . ILE A 1 84 ? -0.347 -0.811 -9.100 1.00 97.25 84 ILE A CA 1
ATOM 687 C C . ILE A 1 84 ? -0.855 -1.270 -7.735 1.00 97.25 84 ILE A C 1
ATOM 689 O O . ILE A 1 84 ? -0.301 -2.200 -7.148 1.00 97.25 84 ILE A O 1
ATOM 693 N N . LEU A 1 85 ? -1.935 -0.654 -7.254 1.00 95.69 85 LEU A N 1
ATOM 694 C CA . LEU A 1 85 ? -2.689 -1.131 -6.097 1.00 95.69 85 LEU A CA 1
ATOM 695 C C . LEU A 1 85 ? -3.727 -2.162 -6.560 1.00 95.69 85 LEU A C 1
ATOM 697 O O . LEU A 1 85 ? -4.621 -1.835 -7.333 1.00 95.69 85 LEU A O 1
ATOM 701 N N . GLY A 1 86 ? -3.606 -3.403 -6.089 1.00 95.81 86 GLY A N 1
ATOM 702 C CA . GLY A 1 86 ? -4.541 -4.489 -6.404 1.00 95.81 86 GLY A CA 1
ATOM 703 C C . GLY A 1 86 ? -5.676 -4.636 -5.395 1.00 95.81 86 GLY A C 1
ATOM 704 O O . GLY A 1 86 ? -6.716 -5.201 -5.717 1.00 95.81 86 GLY A O 1
ATOM 705 N N . GLY A 1 87 ? -5.490 -4.136 -4.173 1.00 95.00 87 GLY A N 1
ATOM 706 C CA . GLY A 1 87 ? -6.531 -4.125 -3.151 1.00 95.00 87 GLY A CA 1
ATOM 707 C C . GLY A 1 87 ? -5.986 -4.236 -1.736 1.00 95.00 87 GLY A C 1
ATOM 708 O O . GLY A 1 87 ? -4.787 -4.089 -1.485 1.00 95.00 87 GLY A O 1
ATOM 709 N N . VAL A 1 88 ? -6.892 -4.517 -0.803 1.00 93.94 88 VAL A N 1
ATOM 710 C CA . VAL A 1 88 ? -6.595 -4.644 0.625 1.00 93.94 88 VAL A CA 1
ATOM 711 C C . VAL A 1 88 ? -7.167 -5.946 1.162 1.00 93.94 88 VAL A C 1
ATOM 713 O O . VAL A 1 88 ? -8.283 -6.334 0.826 1.00 93.94 88 VAL A O 1
ATOM 716 N N . LYS A 1 89 ? -6.395 -6.620 2.016 1.00 94.31 89 LYS A N 1
ATOM 717 C CA . LYS A 1 89 ? -6.814 -7.827 2.732 1.00 94.31 89 LYS A CA 1
ATOM 718 C C . LYS A 1 89 ? -6.768 -7.577 4.230 1.00 94.31 89 LYS A C 1
ATOM 720 O O . LYS A 1 89 ? -5.783 -7.059 4.752 1.00 94.31 89 LYS A O 1
ATOM 725 N N . ILE A 1 90 ? -7.807 -8.008 4.934 1.00 91.50 90 ILE A N 1
ATOM 726 C CA . ILE A 1 90 ? -7.866 -7.969 6.395 1.00 91.50 90 ILE A CA 1
ATOM 727 C C . ILE A 1 90 ? -7.845 -9.406 6.896 1.00 91.50 90 ILE A C 1
ATOM 729 O O . ILE A 1 90 ? -8.625 -10.241 6.446 1.00 91.50 90 ILE A O 1
ATOM 733 N N . ARG A 1 91 ? -6.932 -9.705 7.822 1.00 91.00 91 ARG A N 1
ATOM 734 C CA . ARG A 1 91 ? -6.818 -11.028 8.442 1.00 91.00 91 ARG A CA 1
ATOM 735 C C . ARG A 1 91 ? -7.013 -10.932 9.955 1.00 91.00 91 ARG A C 1
ATOM 737 O O . ARG A 1 91 ? -6.406 -10.059 10.594 1.00 91.00 91 ARG A O 1
ATOM 744 N N . PRO A 1 92 ? -7.794 -11.838 10.566 1.00 87.69 92 PRO A N 1
ATOM 745 C CA . PRO A 1 92 ? -7.783 -12.008 12.008 1.00 87.69 92 PRO A CA 1
ATOM 746 C C . PRO A 1 92 ? -6.363 -12.326 12.481 1.00 87.69 92 PRO A C 1
ATOM 748 O O . PRO A 1 92 ? -5.619 -13.075 11.850 1.00 87.69 92 PRO A O 1
ATOM 751 N N . THR A 1 93 ? -5.972 -11.746 13.605 1.00 80.31 93 THR A N 1
ATOM 752 C CA . THR A 1 93 ? -4.828 -12.243 14.371 1.00 80.31 93 THR A CA 1
ATOM 753 C C . THR A 1 93 ? -5.388 -13.197 15.399 1.00 80.31 93 THR A C 1
ATOM 755 O O . THR A 1 93 ? -6.322 -12.793 16.089 1.00 80.31 93 THR A O 1
ATOM 758 N N . LYS A 1 94 ? -4.830 -14.411 15.522 1.00 67.88 94 LYS A N 1
ATOM 759 C CA . LYS A 1 94 ? -5.081 -15.231 16.714 1.00 67.88 94 LYS A CA 1
ATOM 760 C C . LYS A 1 94 ? -4.850 -14.334 17.934 1.00 67.88 94 LYS A C 1
ATOM 762 O O . LYS A 1 94 ? -3.834 -13.629 17.975 1.00 67.88 94 LYS A O 1
ATOM 767 N N . ALA A 1 95 ? -5.833 -14.274 18.827 1.00 54.50 95 ALA A N 1
ATOM 768 C CA . ALA A 1 95 ? -5.600 -13.694 20.138 1.00 54.50 95 ALA A CA 1
ATOM 769 C C . ALA A 1 95 ? -4.466 -14.502 20.799 1.00 54.50 95 ALA A C 1
ATOM 771 O O . ALA A 1 95 ? -4.405 -15.713 20.554 1.00 54.50 95 ALA A O 1
ATOM 772 N N . PRO A 1 96 ? -3.524 -13.853 21.504 1.00 53.22 96 PRO A N 1
ATOM 773 C CA . PRO A 1 96 ? -2.674 -14.578 22.438 1.00 53.22 96 PRO A CA 1
ATOM 774 C C . PRO A 1 96 ? -3.529 -15.318 23.472 1.00 53.22 96 PRO A C 1
ATOM 776 O O . PRO A 1 96 ? -4.644 -14.826 23.772 1.00 53.22 96 PRO A O 1
#

Organism: NCBI:txid337451

InterPro domains:
  IPR025886 Phloem protein 2-like [PF14299] (5-92)
  IPR052147 Phloem protein 2-like/Lectin [PTHR48478] (6-93)

Sequence (96 aa):
MRLFICLKFKVDAFGWHSSPIKFKVMTSDGKETVHAEI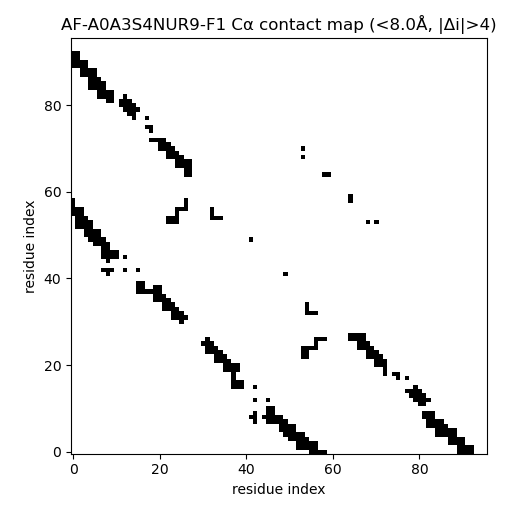LEHYRKVSDNWHEIRGGKFMVPSGHHGAVHFGMYETESEWWKGSMILGGVKIRPTKAP

Foldseek 3Di:
DWKWWKKFAALPWDDLAPFWKKKWKAKPVGDIDIDTDRCVVRNVVHPDIDTHTNDDDDDDPPDPIDMDMDIDDDPDPTDTDRMDTPDMDDDDDPDD